Protein AF-A0A1N6VWX7-F1 (afdb_monomer_lite)

Foldseek 3Di:
DPLVVQLVLLVVLVVVQDPDDDDPPPVVVVVCCVPPSNVDGDPDSVRSNVVVVCCVPPPQQQPQFDVVLVRHHNVVSVVVVVVVVVVD

Radius of gyration: 15.27 Å; chains: 1; bounding box: 32×29×41 Å

InterPro domains:
  IPR001584 Integrase, catalytic core [PF13333] (26-77)
  IPR012337 Ribonuclease H-like superfamily [SSF53098] (21-78)
  IPR050900 Transposase IS3/IS150/IS904 [PTHR46889] (24-81)

Structure (mmCIF, N/CA/C/O backbone):
data_AF-A0A1N6VWX7-F1
#
_entry.id   AF-A0A1N6VWX7-F1
#
loop_
_atom_site.group_PDB
_atom_site.id
_atom_site.type_symbol
_atom_site.label_atom_id
_atom_site.label_alt_id
_atom_site.label_comp_id
_atom_site.label_asym_id
_atom_site.label_entity_id
_atom_site.label_seq_id
_atom_site.pdbx_PDB_ins_code
_atom_site.Cartn_x
_atom_site.Cartn_y
_atom_site.Cartn_z
_atom_site.occupancy
_atom_site.B_iso_or_equiv
_atom_site.auth_seq_id
_atom_site.auth_comp_id
_atom_site.auth_asym_id
_atom_site.auth_atom_id
_atom_site.pdbx_PDB_model_num
ATOM 1 N N . MET A 1 1 ? -13.101 9.945 19.462 1.00 57.69 1 MET A N 1
ATOM 2 C CA . MET A 1 1 ? -11.637 9.824 19.270 1.00 57.69 1 MET A CA 1
ATOM 3 C C . MET A 1 1 ? -11.144 11.068 18.550 1.00 57.69 1 MET A C 1
ATOM 5 O O . MET A 1 1 ? -11.717 11.395 17.516 1.00 57.69 1 MET A O 1
ATOM 9 N N . SER A 1 2 ? -10.146 11.773 19.099 1.00 72.19 2 SER A N 1
ATOM 10 C CA . SER A 1 2 ? -9.467 12.869 18.382 1.00 72.19 2 SER A CA 1
ATOM 11 C C . SER A 1 2 ? -8.803 12.341 17.099 1.00 72.19 2 SER A C 1
ATOM 13 O O . SER A 1 2 ? -8.450 11.158 17.042 1.00 72.19 2 SER A O 1
ATOM 15 N N . ARG A 1 3 ? -8.621 13.195 16.079 1.00 65.00 3 ARG A N 1
ATOM 16 C CA . ARG A 1 3 ? -7.948 12.837 14.814 1.00 65.00 3 ARG A CA 1
ATOM 17 C C . ARG A 1 3 ? -6.550 12.256 15.062 1.00 65.00 3 ARG A C 1
ATOM 19 O O . ARG A 1 3 ? -6.244 11.222 14.476 1.00 65.00 3 ARG A O 1
ATOM 26 N N . GLU A 1 4 ? -5.756 12.799 15.991 1.00 71.50 4 GLU A N 1
ATOM 27 C CA . GLU A 1 4 ? -4.441 12.212 16.313 1.00 71.50 4 GLU A CA 1
ATOM 28 C C . GLU A 1 4 ? -4.530 10.829 16.968 1.00 71.50 4 GLU A C 1
ATOM 30 O O . GLU A 1 4 ? -3.686 9.970 16.716 1.00 71.50 4 GLU A O 1
ATOM 35 N N . ALA A 1 5 ? -5.557 10.578 17.786 1.00 71.94 5 ALA A N 1
ATOM 36 C CA . ALA A 1 5 ? -5.737 9.275 18.426 1.00 71.94 5 ALA A CA 1
ATOM 37 C C . ALA A 1 5 ? -6.073 8.183 17.397 1.00 71.94 5 ALA A C 1
ATOM 39 O O . ALA A 1 5 ? -5.626 7.047 17.535 1.00 71.94 5 ALA A O 1
ATOM 40 N N . HIS A 1 6 ? -6.824 8.534 16.347 1.00 75.19 6 HIS A N 1
ATOM 41 C CA . HIS A 1 6 ? -7.133 7.639 15.226 1.00 75.19 6 HIS A CA 1
ATOM 42 C C . HIS A 1 6 ? -5.898 7.328 14.372 1.00 75.19 6 HIS A C 1
ATOM 44 O O . HIS A 1 6 ? -5.660 6.171 14.027 1.00 75.19 6 HIS A O 1
ATOM 50 N N . VAL A 1 7 ? -5.068 8.336 14.090 1.00 71.25 7 VAL A N 1
ATOM 51 C CA . VAL A 1 7 ? -3.828 8.159 13.315 1.00 71.25 7 VAL A 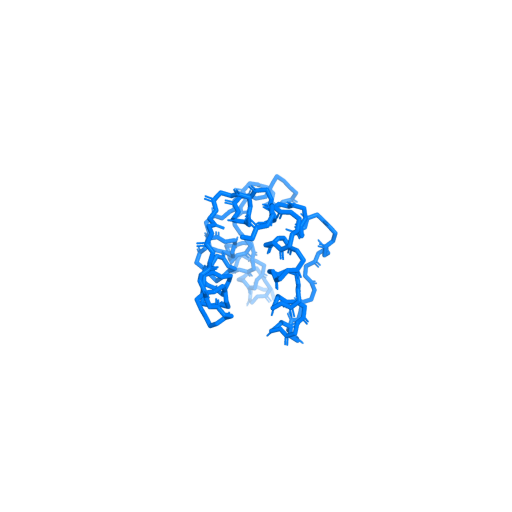CA 1
ATOM 52 C C . VAL A 1 7 ? -2.843 7.262 14.061 1.00 71.25 7 VAL A C 1
ATOM 54 O O . VAL A 1 7 ? -2.407 6.253 13.510 1.00 71.25 7 VAL A O 1
ATOM 57 N N . ARG A 1 8 ? -2.576 7.543 15.345 1.00 73.06 8 ARG A N 1
ATOM 58 C CA . ARG A 1 8 ? -1.702 6.700 16.185 1.00 73.06 8 ARG A CA 1
ATOM 59 C C . ARG A 1 8 ? -2.233 5.275 16.331 1.00 73.06 8 ARG A C 1
ATOM 61 O O . ARG A 1 8 ? -1.464 4.315 16.373 1.00 73.06 8 ARG A O 1
ATOM 68 N N . PHE A 1 9 ? -3.556 5.119 16.400 1.00 77.50 9 PHE A N 1
ATOM 69 C CA . PHE A 1 9 ? -4.190 3.806 16.412 1.00 77.50 9 PHE A CA 1
ATOM 70 C C . PHE A 1 9 ? -3.889 3.031 15.125 1.00 77.50 9 PHE A C 1
ATOM 72 O O . PHE A 1 9 ? -3.423 1.894 15.213 1.00 77.50 9 PHE A O 1
ATOM 79 N N . CYS A 1 10 ? -4.075 3.647 13.955 1.00 69.00 10 CYS A N 1
ATOM 80 C CA . CYS A 1 10 ? -3.778 3.020 12.668 1.00 69.00 10 CYS A CA 1
ATOM 81 C C . CYS A 1 10 ? -2.289 2.685 12.534 1.00 69.00 10 CYS A C 1
ATOM 83 O O . CYS A 1 10 ? -1.959 1.556 12.191 1.00 69.00 10 CYS A O 1
ATOM 85 N N . GLU A 1 11 ? -1.388 3.599 12.902 1.00 69.19 11 GLU A N 1
ATOM 86 C CA . GLU A 1 11 ? 0.062 3.348 12.914 1.00 69.19 11 GLU A CA 1
ATOM 87 C C . GLU A 1 11 ? 0.420 2.102 13.737 1.00 69.19 11 GLU A C 1
ATOM 89 O O . GLU A 1 11 ? 1.162 1.237 13.270 1.00 69.19 11 GLU A O 1
ATOM 94 N N . SER A 1 12 ? -0.175 1.951 14.926 1.00 71.12 12 SER A N 1
ATOM 95 C CA . SER A 1 12 ? 0.056 0.782 15.786 1.00 71.12 12 SER A CA 1
ATOM 96 C C . SER A 1 12 ? -0.417 -0.543 15.173 1.00 71.12 12 SER A C 1
ATOM 98 O O . SER A 1 12 ? 0.132 -1.600 15.490 1.00 71.12 12 SER A O 1
ATOM 100 N N . VAL A 1 13 ? -1.440 -0.492 14.316 1.00 69.00 13 VAL A N 1
ATOM 101 C CA . VAL A 1 13 ? -2.029 -1.652 13.636 1.00 69.00 13 VAL A CA 1
ATOM 102 C C . VAL A 1 13 ? -1.185 -2.040 12.424 1.00 69.00 13 VAL A C 1
ATOM 104 O O . VAL A 1 13 ? -0.938 -3.226 12.211 1.00 69.00 13 VAL A O 1
ATOM 107 N N . VAL A 1 14 ? -0.675 -1.059 11.676 1.00 60.25 14 VAL A N 1
ATOM 108 C CA . VAL A 1 14 ? 0.075 -1.320 10.443 1.00 60.25 14 VAL A CA 1
ATOM 109 C C . VAL A 1 14 ? 1.474 -1.859 10.730 1.00 60.25 14 VAL A C 1
ATOM 111 O O . VAL A 1 14 ? 1.869 -2.878 10.165 1.00 60.25 14 VAL A O 1
ATOM 114 N N . VAL A 1 15 ? 2.199 -1.224 11.661 1.00 58.69 15 VAL A N 1
ATOM 115 C CA . VAL A 1 15 ? 3.580 -1.603 12.024 1.00 58.69 15 VAL A CA 1
ATOM 116 C C . VAL A 1 15 ? 3.644 -3.029 12.576 1.00 58.69 15 VAL A C 1
ATOM 118 O O . VAL A 1 15 ? 4.634 -3.728 12.385 1.00 58.69 15 VAL A O 1
ATOM 121 N N . LYS A 1 16 ? 2.573 -3.493 13.231 1.00 55.72 16 LYS A N 1
ATOM 122 C CA . LYS A 1 16 ? 2.482 -4.863 13.750 1.00 55.72 16 LYS A CA 1
ATOM 123 C C . LYS A 1 16 ? 2.063 -5.898 12.702 1.00 55.72 16 LYS A C 1
ATOM 125 O O . LYS A 1 16 ? 2.320 -7.077 12.915 1.00 55.72 16 LYS A O 1
ATOM 130 N N . SER A 1 17 ? 1.416 -5.488 11.608 1.00 53.38 17 SER A N 1
ATOM 131 C CA . SER A 1 17 ? 0.809 -6.415 10.642 1.00 53.38 17 SER A CA 1
ATOM 132 C C . SER A 1 17 ? 1.741 -6.824 9.498 1.00 53.38 17 SER A C 1
ATOM 134 O O . SER A 1 17 ? 1.580 -7.912 8.957 1.00 53.38 17 SER A O 1
ATOM 136 N N . HIS A 1 18 ? 2.713 -5.991 9.114 1.00 52.16 18 HIS A N 1
ATOM 137 C CA . HIS A 1 18 ? 3.551 -6.238 7.935 1.00 52.16 18 HIS A CA 1
ATOM 138 C C . HIS A 1 18 ? 4.994 -6.593 8.326 1.00 52.16 18 HIS A C 1
ATOM 140 O O . HIS A 1 18 ? 5.846 -5.726 8.508 1.00 52.16 18 HIS A O 1
ATOM 146 N N . ARG A 1 19 ? 5.279 -7.898 8.435 1.00 48.66 19 ARG A N 1
ATOM 147 C CA . ARG A 1 19 ? 6.648 -8.443 8.566 1.00 48.66 19 AR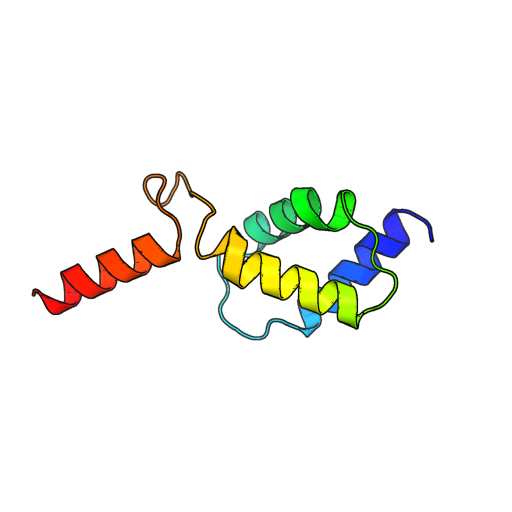G A CA 1
ATOM 148 C C . ARG A 1 19 ? 7.291 -8.778 7.208 1.00 48.66 19 ARG A C 1
ATOM 150 O O . ARG A 1 19 ? 8.390 -9.320 7.177 1.00 48.66 19 ARG A O 1
ATOM 157 N N . ALA A 1 20 ? 6.627 -8.474 6.093 1.00 44.88 20 ALA A N 1
ATOM 158 C CA . ALA A 1 20 ? 7.078 -8.838 4.756 1.00 44.88 20 ALA A CA 1
ATOM 159 C C . ALA A 1 20 ? 7.550 -7.604 3.970 1.00 44.88 20 ALA A C 1
ATOM 161 O O . ALA A 1 20 ? 6.784 -6.671 3.757 1.00 44.88 20 ALA A O 1
ATOM 162 N N . THR A 1 21 ? 8.826 -7.649 3.563 1.00 42.19 21 THR A N 1
ATOM 163 C CA . THR A 1 21 ? 9.456 -6.920 2.442 1.00 42.19 21 THR A CA 1
ATOM 164 C C . THR A 1 21 ? 9.207 -5.411 2.360 1.00 42.19 21 THR A C 1
ATOM 166 O O . THR A 1 21 ? 8.182 -4.965 1.868 1.00 42.19 21 THR A O 1
ATOM 169 N N . ARG A 1 22 ? 10.206 -4.620 2.778 1.00 45.69 22 ARG A N 1
ATOM 170 C CA . ARG A 1 22 ? 10.251 -3.150 2.669 1.00 45.69 22 ARG A CA 1
ATOM 171 C C . ARG A 1 22 ? 10.281 -2.703 1.189 1.00 45.69 22 ARG A C 1
ATOM 173 O O . ARG A 1 22 ? 11.329 -2.873 0.567 1.00 45.69 22 ARG A O 1
ATOM 180 N N . PRO A 1 23 ? 9.245 -2.035 0.641 1.00 51.78 23 PRO A N 1
ATOM 181 C CA . PRO A 1 23 ? 9.477 -0.976 -0.343 1.00 51.78 23 PRO A CA 1
ATOM 182 C C . PRO A 1 23 ? 10.173 0.196 0.388 1.00 51.78 23 PRO A C 1
ATOM 184 O O . PRO A 1 23 ? 10.281 0.150 1.617 1.00 51.78 23 PRO A O 1
ATOM 187 N N . PRO A 1 24 ? 10.661 1.253 -0.283 1.00 54.91 24 PRO A N 1
ATOM 188 C CA . PRO A 1 24 ? 11.203 2.430 0.402 1.00 54.91 24 PRO A CA 1
ATOM 189 C C . PRO A 1 24 ? 10.138 3.023 1.343 1.00 54.91 24 PRO A C 1
ATOM 191 O O . PRO A 1 24 ? 9.181 3.678 0.932 1.00 54.91 24 PRO A O 1
ATOM 194 N N . VAL A 1 25 ? 10.281 2.685 2.626 1.00 59.84 25 VAL A N 1
ATOM 195 C CA . VAL A 1 25 ? 9.193 2.682 3.611 1.00 59.84 25 VAL A CA 1
ATOM 196 C C . VAL A 1 25 ? 8.675 4.082 3.911 1.00 59.84 25 VAL A C 1
ATOM 198 O O . VAL A 1 25 ? 7.482 4.260 4.111 1.00 59.84 25 VAL A O 1
ATOM 201 N N . GLU A 1 26 ? 9.534 5.094 3.890 1.00 58.91 26 GLU A N 1
ATOM 202 C CA . GLU A 1 26 ? 9.168 6.449 4.314 1.00 58.91 26 GLU A CA 1
ATOM 203 C C . GLU A 1 26 ? 8.158 7.107 3.366 1.00 58.91 26 GLU A C 1
ATOM 205 O O . GLU A 1 26 ? 7.153 7.654 3.820 1.00 58.91 26 GLU A O 1
ATOM 210 N N . SER A 1 27 ? 8.369 6.972 2.052 1.00 68.19 27 SER A N 1
ATOM 211 C CA . SER A 1 27 ? 7.443 7.482 1.033 1.00 68.19 27 SER A CA 1
ATOM 212 C C . SER A 1 27 ? 6.104 6.745 1.073 1.00 68.19 27 SER A C 1
ATOM 214 O O . SER A 1 27 ? 5.048 7.376 1.041 1.00 68.19 27 SER A O 1
ATOM 216 N N . PHE A 1 28 ? 6.143 5.417 1.207 1.00 74.12 28 PHE A N 1
ATOM 217 C CA . PHE A 1 28 ? 4.943 4.590 1.282 1.00 74.12 28 PHE A CA 1
ATOM 218 C C . PHE A 1 28 ? 4.051 4.971 2.472 1.00 74.12 28 PHE A C 1
ATOM 220 O O . PHE A 1 28 ? 2.837 5.117 2.318 1.00 74.12 28 PHE A O 1
ATOM 227 N N . TRP A 1 29 ? 4.646 5.180 3.651 1.00 72.50 29 TRP A N 1
ATOM 228 C CA . TRP A 1 29 ? 3.887 5.505 4.858 1.00 72.50 29 TRP A CA 1
ATOM 229 C C . TRP A 1 29 ? 3.225 6.876 4.802 1.00 72.50 29 TRP A C 1
ATOM 231 O O . TRP A 1 29 ? 2.109 7.015 5.302 1.00 72.50 29 TRP A O 1
ATOM 241 N N . GLY A 1 30 ? 3.883 7.875 4.205 1.00 80.19 30 GLY A N 1
ATOM 242 C CA . GLY A 1 30 ? 3.271 9.186 3.987 1.00 80.19 30 GLY A CA 1
ATOM 243 C C . GLY A 1 30 ? 2.008 9.061 3.138 1.00 80.19 30 GLY A C 1
ATOM 244 O O . GLY A 1 30 ? 0.932 9.487 3.545 1.00 80.19 30 GLY A O 1
ATOM 245 N N . THR A 1 31 ? 2.119 8.360 2.013 1.00 82.38 31 THR A N 1
ATOM 246 C CA . THR A 1 31 ? 1.016 8.137 1.079 1.00 82.38 31 THR A CA 1
ATOM 247 C C . THR A 1 31 ? -0.138 7.326 1.669 1.00 82.38 31 THR A C 1
ATOM 249 O O . THR A 1 31 ? -1.295 7.703 1.503 1.00 82.38 31 THR A O 1
ATOM 252 N N . LEU A 1 32 ? 0.146 6.236 2.389 1.00 83.69 32 LEU A N 1
ATOM 253 C CA . LEU A 1 32 ? -0.894 5.425 3.030 1.00 83.69 32 LEU A CA 1
ATOM 254 C C . LEU A 1 32 ? -1.689 6.249 4.055 1.00 83.69 32 LEU A C 1
ATOM 256 O O . LEU A 1 32 ? -2.909 6.106 4.170 1.00 83.69 32 LEU A O 1
ATOM 260 N N . LYS A 1 33 ? -1.005 7.116 4.813 1.00 81.50 33 LYS A N 1
ATOM 261 C CA . LYS A 1 33 ? -1.671 8.000 5.774 1.00 81.50 33 LYS A CA 1
ATOM 262 C C . LYS A 1 33 ? -2.549 9.024 5.065 1.00 81.50 33 LYS A C 1
ATOM 264 O O . LYS A 1 33 ? -3.709 9.160 5.454 1.00 81.50 33 LYS A O 1
ATOM 269 N N . GLU A 1 34 ? -2.000 9.665 4.031 1.00 85.50 34 GLU A N 1
ATOM 270 C CA . GLU A 1 34 ? -2.690 10.649 3.196 1.00 85.50 34 GLU A CA 1
ATOM 271 C C . GLU A 1 34 ? -3.992 10.076 2.636 1.00 85.50 34 GLU A C 1
ATOM 273 O O . GLU A 1 34 ? -5.060 10.616 2.884 1.00 85.50 34 GLU A O 1
ATOM 278 N N . GLU A 1 35 ? -3.914 8.929 1.963 1.00 84.38 35 GLU A N 1
ATOM 279 C CA . GLU A 1 35 ? -5.011 8.406 1.147 1.00 84.38 35 GLU A CA 1
ATOM 280 C C . GLU A 1 35 ? -6.003 7.520 1.910 1.00 84.38 35 GLU A C 1
ATOM 282 O O . GLU A 1 35 ? -7.179 7.470 1.549 1.00 84.38 35 GLU A O 1
ATOM 287 N N . LEU A 1 36 ? -5.568 6.825 2.968 1.00 83.44 36 LEU A N 1
ATOM 288 C CA . LEU A 1 36 ? -6.417 5.876 3.696 1.00 83.44 36 LEU A CA 1
ATOM 289 C C . LEU A 1 36 ? -6.733 6.350 5.119 1.00 83.44 36 LEU A C 1
ATOM 291 O O . LEU A 1 36 ? -7.899 6.414 5.509 1.00 83.44 36 LEU A O 1
ATOM 295 N N . VAL A 1 37 ? -5.710 6.686 5.909 1.00 81.12 37 VAL A N 1
ATOM 296 C CA . VAL A 1 37 ? -5.869 6.932 7.357 1.00 81.12 37 VAL A CA 1
ATOM 297 C C . VAL A 1 37 ? -6.587 8.250 7.648 1.00 81.12 37 VAL A C 1
ATOM 299 O O . VAL A 1 37 ? -7.399 8.302 8.575 1.00 81.12 37 VAL A O 1
ATOM 302 N N . TYR A 1 38 ? -6.331 9.309 6.874 1.00 82.94 38 TYR A N 1
ATOM 303 C CA . TYR A 1 38 ? -7.024 10.587 7.066 1.00 82.94 38 TYR A CA 1
ATOM 304 C C . TYR A 1 38 ? -8.442 10.602 6.485 1.00 82.94 38 TYR A C 1
ATOM 306 O O . TYR A 1 38 ? -9.308 11.297 7.025 1.00 82.94 38 TYR A O 1
ATOM 314 N N . HIS A 1 39 ? -8.703 9.818 5.435 1.00 83.81 39 HIS A N 1
ATOM 315 C CA . HIS A 1 39 ? -10.008 9.773 4.770 1.00 83.81 39 HIS A CA 1
ATOM 316 C C . HIS A 1 39 ? -10.986 8.768 5.387 1.00 83.81 39 HIS A C 1
ATOM 318 O O . HIS A 1 39 ? -12.198 8.955 5.270 1.00 83.81 39 HIS A O 1
ATOM 324 N N . ARG A 1 40 ? -10.501 7.728 6.081 1.00 82.56 40 ARG A N 1
ATOM 325 C CA . ARG A 1 40 ? -11.348 6.673 6.652 1.00 82.56 40 ARG A CA 1
ATOM 326 C C . ARG A 1 40 ? -11.174 6.553 8.162 1.00 82.56 40 ARG A C 1
ATOM 328 O O . ARG A 1 40 ? -10.064 6.474 8.682 1.00 82.56 40 ARG A O 1
ATOM 335 N N . ARG A 1 41 ? -12.298 6.493 8.883 1.00 83.69 41 ARG A N 1
ATOM 336 C CA . ARG A 1 41 ? -12.329 6.157 10.314 1.00 83.69 41 ARG A CA 1
ATOM 337 C C . ARG A 1 41 ? -12.615 4.670 10.481 1.00 83.69 41 ARG A C 1
ATOM 339 O O . ARG A 1 41 ? -13.566 4.168 9.898 1.00 83.69 41 ARG A O 1
ATOM 346 N N . PHE A 1 42 ? -11.820 4.004 11.307 1.00 84.31 42 PHE A N 1
ATOM 347 C CA . PHE A 1 42 ? -11.933 2.578 11.597 1.00 84.31 42 PHE A CA 1
ATOM 348 C C . PHE A 1 42 ? -12.462 2.405 13.011 1.00 84.31 42 PHE A C 1
ATOM 350 O O . PHE A 1 42 ? -12.003 3.079 13.936 1.00 84.31 42 PHE A O 1
ATOM 357 N N . ARG A 1 43 ? -13.437 1.513 13.186 1.00 83.75 43 ARG A N 1
ATOM 358 C CA . ARG A 1 43 ? -14.043 1.254 14.500 1.00 83.75 43 ARG A CA 1
ATOM 359 C C . ARG A 1 43 ? -13.268 0.194 15.272 1.00 83.75 43 ARG A C 1
ATOM 361 O O . ARG A 1 43 ? -13.275 0.208 16.499 1.00 83.75 43 ARG A O 1
ATOM 368 N N . THR A 1 44 ? -12.602 -0.717 14.563 1.00 85.12 44 THR A N 1
ATOM 369 C CA . THR A 1 44 ? -11.858 -1.833 15.158 1.00 85.12 44 THR A CA 1
ATOM 370 C C . THR A 1 44 ? -10.469 -1.978 14.544 1.00 85.12 44 THR A C 1
ATOM 372 O O . THR A 1 44 ? -10.206 -1.509 13.436 1.00 85.12 44 THR A O 1
ATOM 375 N N . ARG A 1 45 ? -9.564 -2.656 15.267 1.00 82.62 45 ARG A N 1
ATOM 376 C CA . ARG A 1 45 ? -8.216 -2.958 14.755 1.00 82.62 45 ARG A CA 1
ATOM 377 C C . ARG A 1 45 ? -8.277 -3.858 13.528 1.00 82.62 45 ARG A C 1
ATOM 379 O O . ARG A 1 45 ? -7.541 -3.619 12.583 1.00 82.62 45 ARG A O 1
ATOM 386 N N . PHE A 1 46 ? -9.177 -4.838 13.551 1.00 84.06 46 PHE A N 1
ATOM 387 C CA . PHE A 1 46 ? -9.373 -5.788 12.462 1.00 84.06 46 PHE A CA 1
ATOM 388 C C . PHE A 1 46 ? -9.822 -5.093 11.171 1.00 84.06 46 PHE A C 1
ATOM 390 O O . PHE A 1 46 ? -9.271 -5.356 10.110 1.00 84.06 46 PHE A O 1
ATOM 397 N N . GLU A 1 47 ? -10.761 -4.147 11.269 1.00 85.00 47 GLU A N 1
ATOM 398 C CA . GLU A 1 47 ? -11.220 -3.361 10.118 1.00 85.00 47 GLU A CA 1
ATOM 399 C C . GLU A 1 47 ? -10.084 -2.531 9.505 1.00 85.00 47 GLU A C 1
ATOM 401 O O . GLU A 1 47 ? -9.916 -2.518 8.287 1.00 85.00 47 GLU A O 1
ATOM 406 N N . ALA A 1 48 ? -9.272 -1.880 10.346 1.00 84.94 48 ALA A N 1
ATOM 407 C CA . ALA A 1 48 ? -8.097 -1.149 9.881 1.00 84.94 48 ALA A CA 1
ATOM 408 C C . ALA A 1 48 ? -7.103 -2.092 9.184 1.00 84.94 48 ALA A C 1
ATOM 410 O O . ALA A 1 48 ? -6.665 -1.807 8.075 1.00 84.94 48 ALA A O 1
ATOM 411 N N . GLN A 1 49 ? -6.796 -3.237 9.801 1.00 84.62 49 GLN A N 1
ATOM 412 C CA . GLN A 1 49 ? -5.916 -4.269 9.246 1.00 84.62 49 GLN A CA 1
ATOM 413 C C . GLN A 1 49 ? -6.371 -4.746 7.866 1.00 84.62 49 GLN A C 1
ATOM 415 O O . GLN A 1 49 ? -5.571 -4.745 6.934 1.00 84.62 49 GLN A O 1
ATOM 420 N N . ALA A 1 50 ? -7.648 -5.104 7.727 1.00 86.75 50 ALA A N 1
ATOM 421 C CA . ALA A 1 50 ? -8.211 -5.574 6.468 1.00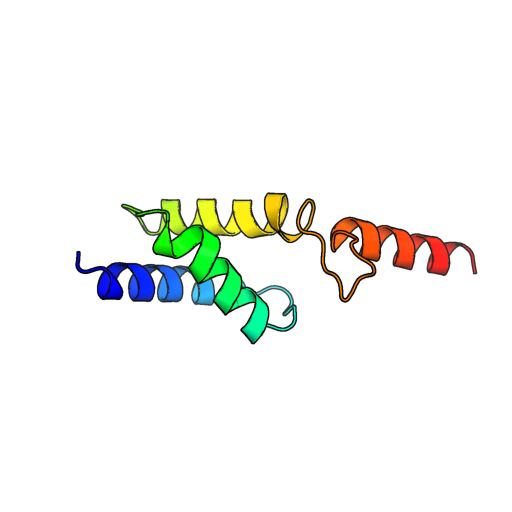 86.75 50 ALA A CA 1
ATOM 422 C C . ALA A 1 50 ? -8.129 -4.496 5.379 1.00 86.75 50 ALA A C 1
ATOM 424 O O . ALA A 1 50 ? -7.656 -4.771 4.281 1.00 86.75 50 ALA A O 1
ATOM 425 N N . ALA A 1 51 ? -8.503 -3.254 5.703 1.00 86.94 51 ALA A N 1
ATOM 426 C CA . ALA A 1 51 ? -8.451 -2.144 4.753 1.00 86.94 51 ALA A CA 1
ATOM 427 C C . ALA A 1 51 ? -7.019 -1.805 4.313 1.00 86.94 51 ALA A C 1
ATOM 429 O O . ALA A 1 51 ? -6.790 -1.455 3.159 1.00 86.94 51 ALA A O 1
ATOM 430 N N . ILE A 1 52 ? -6.044 -1.911 5.217 1.00 83.88 52 ILE A N 1
ATOM 431 C CA . ILE A 1 52 ? -4.633 -1.698 4.883 1.00 83.88 52 ILE A CA 1
ATOM 432 C C . ILE A 1 52 ? -4.107 -2.832 4.002 1.00 83.88 52 ILE A C 1
ATOM 434 O O . ILE A 1 52 ? -3.402 -2.560 3.033 1.00 83.88 52 ILE A O 1
ATOM 438 N N . GLN A 1 53 ? -4.448 -4.085 4.314 1.00 83.75 53 GLN A N 1
ATOM 439 C CA . GLN A 1 53 ? -4.038 -5.232 3.506 1.00 83.75 53 GLN A CA 1
ATOM 440 C C . GLN A 1 53 ? -4.596 -5.123 2.086 1.00 83.75 53 GLN A C 1
ATOM 442 O O . GLN A 1 53 ? -3.848 -5.238 1.120 1.00 83.75 53 GLN A O 1
ATOM 447 N N . GLU A 1 54 ? -5.886 -4.818 1.968 1.00 87.31 54 GLU A N 1
ATOM 448 C CA . GLU A 1 54 ? -6.553 -4.575 0.692 1.00 87.31 54 GLU A CA 1
ATOM 449 C C . GLU A 1 54 ? -5.897 -3.417 -0.068 1.00 87.31 54 GLU A C 1
ATOM 451 O O . GLU A 1 54 ? -5.583 -3.548 -1.252 1.00 87.31 54 GLU A O 1
ATOM 456 N N . TYR A 1 55 ? -5.609 -2.305 0.614 1.00 86.75 55 TYR A N 1
ATOM 457 C CA . TYR A 1 55 ? -4.916 -1.178 -0.000 1.00 86.75 55 TYR A CA 1
ATOM 458 C C . TYR A 1 55 ? -3.542 -1.590 -0.543 1.00 86.75 55 TYR A C 1
ATOM 460 O O . TYR A 1 55 ? -3.189 -1.207 -1.653 1.00 86.75 55 TYR A O 1
ATOM 468 N N . ILE A 1 56 ? -2.764 -2.384 0.195 1.00 84.25 56 ILE A N 1
ATOM 469 C CA . ILE A 1 56 ? -1.435 -2.828 -0.247 1.00 84.25 56 ILE A CA 1
ATOM 470 C C . ILE A 1 56 ? -1.543 -3.792 -1.432 1.00 84.25 56 ILE A C 1
ATOM 472 O O . ILE A 1 56 ? -0.901 -3.590 -2.463 1.00 84.25 56 ILE A O 1
ATOM 476 N N . GLU A 1 57 ? -2.352 -4.840 -1.304 1.00 83.56 57 GLU A N 1
ATOM 477 C CA . GLU A 1 57 ? -2.410 -5.921 -2.287 1.00 83.56 57 GLU A CA 1
ATOM 478 C C . GLU A 1 57 ? -3.145 -5.533 -3.566 1.00 83.56 57 GLU A C 1
ATOM 480 O O . GLU A 1 57 ? -2.709 -5.893 -4.662 1.00 83.56 57 GLU A O 1
ATOM 485 N N . VAL A 1 58 ? -4.261 -4.818 -3.436 1.00 84.50 58 VAL A N 1
ATOM 486 C CA . VAL A 1 58 ? -5.157 -4.522 -4.555 1.00 84.50 58 VAL A CA 1
ATOM 487 C C . VAL A 1 58 ? -4.815 -3.177 -5.170 1.00 84.50 58 VAL A C 1
ATOM 489 O O . VAL A 1 58 ? -4.655 -3.085 -6.383 1.00 84.50 58 VAL A O 1
ATOM 492 N N . PHE A 1 59 ? -4.666 -2.133 -4.357 1.00 84.38 59 PHE A N 1
ATOM 493 C CA . PHE A 1 59 ? -4.464 -0.789 -4.886 1.00 84.38 59 PHE A CA 1
ATOM 494 C C . PHE A 1 59 ? -2.984 -0.489 -5.147 1.00 84.38 59 PHE A C 1
ATOM 496 O O . PHE A 1 59 ? -2.602 -0.205 -6.281 1.00 84.38 59 PHE A O 1
ATOM 503 N N . TYR A 1 60 ? -2.125 -0.604 -4.136 1.00 83.94 60 TYR A N 1
ATOM 504 C CA . TYR A 1 60 ? -0.722 -0.208 -4.225 1.00 83.94 60 TYR A CA 1
ATOM 505 C C . TYR A 1 60 ? 0.070 -1.104 -5.184 1.00 83.94 60 TYR A C 1
ATOM 507 O O . TYR A 1 60 ? 0.687 -0.611 -6.122 1.00 83.94 60 TYR A O 1
ATOM 515 N N . ASN A 1 61 ? 0.012 -2.424 -5.005 1.00 81.75 61 ASN A N 1
ATOM 516 C CA . ASN A 1 61 ? 0.822 -3.339 -5.810 1.00 81.75 61 ASN A CA 1
ATOM 517 C C . ASN A 1 61 ? 0.315 -3.502 -7.250 1.00 81.75 61 ASN A C 1
ATOM 519 O O . ASN A 1 61 ? 1.130 -3.657 -8.159 1.00 81.75 61 ASN A O 1
ATOM 523 N N . ARG A 1 62 ? -1.006 -3.485 -7.479 1.00 79.12 62 ARG A N 1
ATOM 524 C CA . ARG A 1 62 ? -1.584 -3.789 -8.805 1.00 79.12 62 ARG A CA 1
ATOM 525 C C . ARG A 1 62 ? -1.995 -2.562 -9.608 1.00 79.12 62 ARG A C 1
ATOM 527 O O . ARG A 1 62 ? -1.933 -2.615 -10.830 1.00 79.12 62 ARG A O 1
ATOM 534 N N . MET A 1 63 ? -2.425 -1.481 -8.958 1.00 79.94 63 MET A N 1
ATOM 535 C CA . MET A 1 63 ? -3.023 -0.333 -9.653 1.00 79.94 63 MET A CA 1
ATOM 536 C C . MET A 1 63 ? -2.176 0.937 -9.568 1.00 79.94 63 MET A C 1
ATOM 538 O O . MET A 1 63 ? -2.196 1.745 -10.499 1.00 79.94 63 MET A O 1
ATOM 542 N N . ARG A 1 64 ? -1.424 1.142 -8.481 1.00 82.88 64 ARG A N 1
ATOM 543 C CA . ARG A 1 64 ? -0.689 2.388 -8.276 1.00 82.88 64 ARG A CA 1
ATOM 544 C C . ARG A 1 64 ? 0.485 2.493 -9.234 1.00 82.88 64 ARG A C 1
ATOM 546 O O . ARG A 1 64 ? 1.424 1.712 -9.183 1.00 82.88 64 ARG A O 1
ATOM 553 N N . AR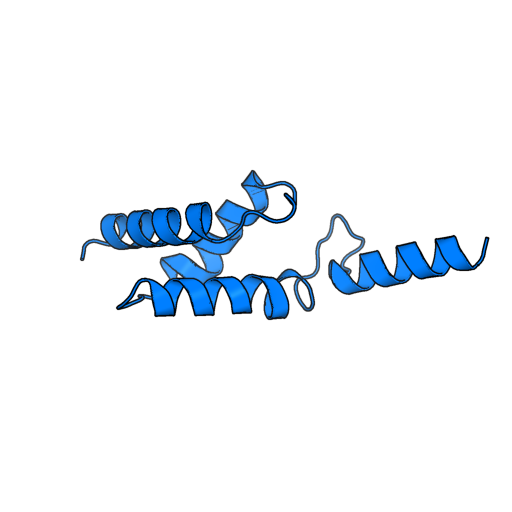G A 1 65 ? 0.459 3.518 -10.078 1.00 84.19 65 ARG A N 1
ATOM 554 C CA . ARG A 1 65 ? 1.560 3.836 -10.987 1.00 84.19 65 ARG A CA 1
ATOM 555 C C . ARG A 1 65 ? 2.635 4.627 -10.258 1.00 84.19 65 ARG A C 1
ATOM 557 O O . ARG A 1 65 ? 2.335 5.622 -9.600 1.00 84.19 65 ARG A O 1
ATOM 564 N N . HIS A 1 66 ? 3.886 4.210 -10.417 1.00 81.12 66 HIS A N 1
ATOM 565 C CA . HIS A 1 66 ? 5.035 4.929 -9.879 1.00 81.12 66 HIS A CA 1
ATOM 566 C C . HIS A 1 66 ? 5.844 5.533 -11.022 1.00 81.12 66 HIS A C 1
ATOM 568 O O . HIS A 1 66 ? 6.319 4.812 -11.897 1.00 81.12 66 HIS A O 1
ATOM 574 N N . SER A 1 67 ? 6.048 6.851 -10.998 1.00 79.88 67 SER A N 1
ATOM 575 C CA . SER A 1 67 ? 6.881 7.551 -11.986 1.00 79.88 67 SER A CA 1
ATOM 576 C C . SER A 1 67 ? 8.312 7.003 -12.019 1.00 79.88 67 SER A C 1
ATOM 578 O O . SER A 1 67 ? 8.874 6.825 -13.094 1.00 79.88 67 SER A O 1
ATOM 580 N N . ALA A 1 68 ? 8.852 6.621 -10.857 1.00 78.06 68 ALA A N 1
ATOM 581 C CA . ALA A 1 68 ? 10.147 5.951 -10.727 1.00 78.06 68 ALA A CA 1
ATOM 582 C C . ALA A 1 68 ? 10.216 4.570 -11.414 1.00 78.06 68 ALA A C 1
ATOM 584 O O . ALA A 1 68 ? 11.305 4.110 -11.735 1.00 78.06 68 ALA A O 1
ATOM 585 N N . LEU A 1 69 ? 9.072 3.921 -11.656 1.00 79.12 69 LEU 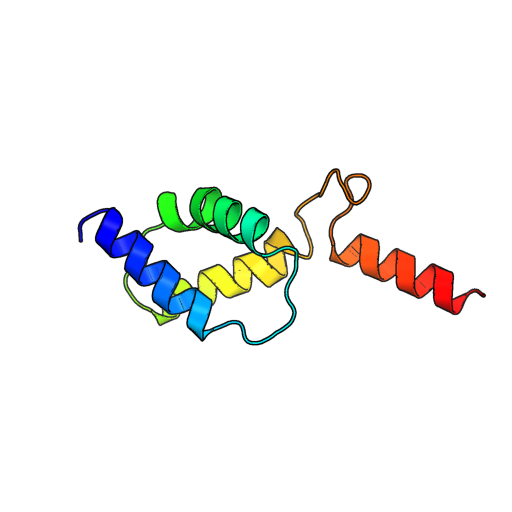A N 1
ATOM 586 C CA . LEU A 1 69 ? 8.958 2.635 -12.358 1.00 79.12 69 LEU A CA 1
ATOM 587 C C . LEU A 1 69 ? 8.482 2.811 -13.812 1.00 79.12 69 LEU A C 1
ATOM 589 O O . LEU A 1 69 ? 7.900 1.896 -14.388 1.00 79.12 69 LEU A O 1
ATOM 593 N N . GLY A 1 70 ? 8.640 4.004 -14.396 1.00 83.06 70 GLY A N 1
ATOM 594 C CA . GLY A 1 70 ? 8.159 4.288 -15.752 1.00 83.06 70 GLY A CA 1
ATOM 595 C C . GLY A 1 70 ? 6.632 4.369 -15.854 1.00 83.06 70 GLY A C 1
ATOM 596 O O . GLY A 1 70 ? 6.061 4.004 -16.876 1.00 83.06 70 GLY A O 1
ATOM 597 N N . ASN A 1 71 ? 5.955 4.825 -14.793 1.00 83.69 71 ASN A N 1
ATOM 598 C CA . ASN A 1 71 ? 4.489 4.844 -14.667 1.00 83.69 71 ASN A CA 1
ATOM 599 C C . ASN A 1 71 ? 3.829 3.456 -14.720 1.00 83.69 71 ASN A C 1
ATOM 601 O O . ASN A 1 71 ? 2.636 3.342 -15.018 1.00 83.69 71 ASN A O 1
ATOM 605 N N . LEU A 1 72 ? 4.575 2.406 -14.383 1.00 83.50 72 LEU A N 1
ATOM 606 C CA . LEU A 1 72 ? 4.041 1.060 -14.210 1.00 83.50 72 LEU A CA 1
ATOM 607 C C . LEU A 1 72 ? 3.650 0.808 -12.753 1.00 83.50 72 LEU A C 1
ATOM 609 O O . LEU A 1 72 ? 4.157 1.449 -11.825 1.00 83.50 72 LEU A O 1
ATOM 613 N N . ALA A 1 73 ? 2.720 -0.127 -12.569 1.00 83.56 73 ALA A N 1
ATOM 614 C CA . ALA A 1 73 ? 2.415 -0.658 -11.251 1.00 83.56 73 ALA A CA 1
ATOM 615 C C . ALA A 1 73 ? 3.514 -1.636 -10.802 1.00 83.56 73 ALA A C 1
ATOM 617 O O . ALA A 1 73 ? 4.094 -2.309 -11.660 1.00 83.56 73 ALA A O 1
ATOM 618 N N . PRO A 1 74 ? 3.789 -1.766 -9.491 1.00 83.31 74 PRO A N 1
ATOM 619 C CA . PRO A 1 74 ? 4.840 -2.645 -8.984 1.00 83.31 74 PRO A CA 1
ATOM 620 C C . PRO A 1 74 ? 4.708 -4.095 -9.463 1.00 83.31 74 PRO A C 1
ATOM 622 O O . PRO A 1 74 ? 5.709 -4.707 -9.824 1.00 83.31 74 PRO A O 1
ATOM 625 N N . ALA A 1 75 ? 3.484 -4.631 -9.532 1.00 83.75 75 ALA A N 1
ATOM 626 C CA . ALA A 1 75 ? 3.230 -5.980 -10.037 1.00 83.75 75 ALA A CA 1
ATOM 627 C C . ALA A 1 75 ? 3.625 -6.138 -11.515 1.00 83.75 75 ALA A C 1
ATOM 629 O O . ALA A 1 75 ? 4.274 -7.118 -11.869 1.00 83.75 75 ALA A O 1
ATOM 630 N N . ILE A 1 76 ? 3.297 -5.150 -12.353 1.00 82.81 76 ILE A N 1
ATOM 631 C CA . ILE A 1 76 ? 3.631 -5.154 -13.785 1.00 82.81 76 ILE A CA 1
ATOM 632 C C . ILE A 1 76 ? 5.138 -4.988 -13.988 1.00 82.81 76 ILE A C 1
ATOM 634 O O . ILE A 1 76 ? 5.741 -5.684 -14.797 1.00 82.81 76 ILE A O 1
ATOM 638 N N . PHE A 1 77 ? 5.770 -4.099 -13.219 1.00 85.31 77 PHE A N 1
ATOM 639 C CA . PHE A 1 77 ? 7.221 -3.940 -13.246 1.00 85.31 77 PHE A CA 1
ATOM 640 C C . PHE A 1 77 ? 7.935 -5.249 -12.875 1.00 85.31 77 PHE A C 1
ATOM 642 O O . PHE A 1 77 ? 8.870 -5.657 -13.562 1.00 85.31 77 PHE A O 1
ATOM 649 N N . ALA A 1 78 ? 7.474 -5.934 -11.823 1.00 83.94 78 ALA A N 1
ATOM 650 C CA . ALA A 1 78 ? 8.030 -7.218 -11.411 1.00 83.94 78 ALA A CA 1
ATOM 651 C C . ALA A 1 78 ? 7.828 -8.299 -12.487 1.00 83.94 78 ALA A C 1
ATOM 653 O O . ALA A 1 78 ? 8.764 -9.030 -12.802 1.00 83.94 78 ALA A O 1
ATOM 654 N N . GLU A 1 79 ? 6.637 -8.385 -13.081 1.00 85.38 79 GLU A N 1
ATOM 655 C CA . GLU A 1 79 ? 6.337 -9.333 -14.157 1.00 85.38 79 GLU A CA 1
ATOM 656 C C . GLU A 1 79 ? 7.229 -9.121 -15.386 1.00 85.38 79 GLU A C 1
ATOM 658 O O . GLU A 1 79 ? 7.800 -10.091 -15.896 1.00 85.38 79 GLU A O 1
ATOM 663 N N . ASN A 1 80 ? 7.420 -7.869 -15.811 1.00 85.19 80 ASN A N 1
ATOM 664 C CA . ASN A 1 80 ? 8.334 -7.520 -16.898 1.00 85.19 80 ASN A CA 1
ATOM 665 C C . ASN A 1 80 ? 9.771 -7.928 -16.552 1.00 85.19 80 ASN A C 1
ATOM 667 O O . ASN A 1 80 ? 10.405 -8.650 -17.319 1.00 85.19 80 ASN A O 1
ATOM 671 N N . TYR A 1 81 ? 10.244 -7.574 -15.352 1.00 84.12 81 TYR A N 1
ATOM 672 C CA . TYR A 1 81 ? 11.586 -7.919 -14.879 1.00 84.12 81 TYR A CA 1
ATOM 673 C C . TYR A 1 81 ? 11.846 -9.435 -14.886 1.00 84.12 81 TYR A C 1
ATOM 675 O O . TYR A 1 81 ? 12.882 -9.898 -15.365 1.00 84.12 81 TYR A O 1
ATOM 683 N N . PHE A 1 82 ? 10.909 -10.243 -14.378 1.00 83.12 82 PHE A N 1
ATOM 684 C CA . PHE A 1 82 ? 11.055 -11.702 -14.375 1.00 83.12 82 PHE A CA 1
ATOM 685 C C . PHE A 1 82 ? 10.908 -12.320 -15.768 1.00 83.1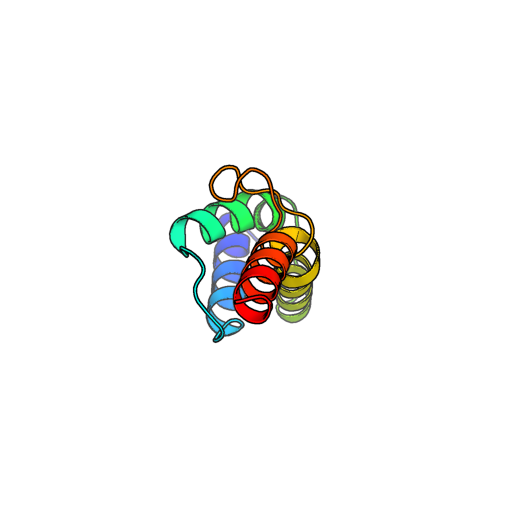2 82 PHE A C 1
ATOM 687 O O . PHE A 1 82 ? 11.496 -13.366 -16.035 1.00 83.12 82 PHE A O 1
ATOM 694 N N . SER A 1 83 ? 10.126 -11.712 -16.658 1.00 79.88 83 SER A N 1
ATOM 695 C CA . SER A 1 83 ? 9.965 -12.197 -18.032 1.00 79.88 83 SER A CA 1
ATOM 696 C C . SER A 1 83 ? 11.217 -11.943 -18.868 1.00 79.88 83 SER A C 1
ATOM 698 O O . SER A 1 83 ? 11.684 -12.857 -19.545 1.00 79.88 83 SER A O 1
ATOM 700 N N . GLU A 1 84 ? 11.837 -10.770 -18.728 1.00 79.00 84 GLU A N 1
ATOM 701 C CA . GLU A 1 84 ? 13.126 -10.450 -19.352 1.00 79.00 84 GLU A CA 1
ATOM 702 C C . GLU A 1 84 ? 14.235 -11.387 -18.857 1.00 79.00 84 GLU A C 1
ATOM 704 O O . GLU A 1 84 ? 14.975 -11.955 -19.654 1.00 79.00 84 GLU A O 1
ATOM 709 N N . ARG A 1 85 ? 14.296 -11.643 -17.544 1.00 73.38 85 ARG A N 1
ATOM 710 C CA . ARG A 1 85 ? 15.299 -12.540 -16.950 1.00 73.38 85 ARG A CA 1
ATOM 711 C C . ARG A 1 85 ? 15.113 -14.026 -17.247 1.00 73.38 85 ARG A C 1
ATOM 713 O O . ARG A 1 85 ? 16.059 -14.779 -17.056 1.00 73.38 85 ARG A O 1
ATOM 720 N N . ARG A 1 86 ? 13.914 -14.462 -17.638 1.00 65.94 86 ARG A N 1
ATOM 721 C CA . ARG A 1 86 ? 13.659 -15.842 -18.093 1.00 65.94 86 ARG A CA 1
ATOM 722 C C . ARG A 1 86 ? 13.982 -16.047 -19.571 1.00 65.94 86 ARG A C 1
ATOM 724 O O . ARG A 1 86 ? 14.073 -17.189 -20.004 1.00 65.94 86 ARG A O 1
ATOM 731 N N . SER A 1 87 ? 14.099 -14.958 -20.325 1.00 59.53 87 SER A N 1
ATOM 732 C CA . SER A 1 87 ? 14.328 -14.967 -21.772 1.00 59.53 87 SER A CA 1
ATOM 733 C C . SER A 1 87 ? 15.811 -14.804 -22.144 1.00 59.53 87 SER A C 1
ATOM 735 O O . SER A 1 87 ? 16.125 -14.711 -23.328 1.00 59.53 87 SER A O 1
ATOM 737 N N . ALA A 1 88 ? 16.698 -14.748 -21.145 1.00 52.47 88 ALA A N 1
ATOM 738 C CA . ALA A 1 88 ? 18.153 -14.640 -21.257 1.00 52.47 88 ALA A CA 1
ATOM 739 C C . ALA A 1 88 ? 18.816 -15.893 -20.672 1.00 52.47 88 ALA A C 1
ATOM 741 O O . ALA A 1 88 ? 19.855 -16.309 -21.227 1.00 52.47 88 ALA A O 1
#

Organism: NCBI:txid159291

Secondary structure (DSSP, 8-state):
--HHHHHHHHHHHHHHH--S--SSHHHHHHHHIIIIITT---SSHHHHHHHHHHIIIIIITTT--BGGGTTB-HHHHHHHHHHHHH--

pLDDT: mean 75.55, std 11.81, range [42.19, 87.31]

Sequence (88 aa):
MSREAHVRFCESVVVKSHRATRPPVESFWGTLKEELVYHRRFRTRFEAQAAIQEYIEVFYNRMRRHSALGNLAPAIFAENYFSERRSA